Protein AF-A0A451AQ90-F1 (afdb_monomer_lite)

Organism: NCBI:txid2126344

InterPro domains:
  IPR009057 Homedomain-like superfamily [SSF46689] (11-51)
  IPR055247 Insertion element IS150 protein InsJ-like, helix-turn-helix domain [PF13518] (13-56)

Structure (mmCIF, N/CA/C/O backbone):
data_AF-A0A451AQ90-F1
#
_entry.id   AF-A0A451AQ90-F1
#
loop_
_atom_site.group_PDB
_atom_site.id
_atom_site.type_symbol
_atom_site.label_atom_id
_atom_site.label_alt_id
_atom_site.label_comp_id
_atom_site.label_asym_id
_atom_site.label_entity_id
_atom_site.label_seq_id
_atom_site.pdbx_PDB_ins_code
_atom_site.Cartn_x
_atom_site.Cartn_y
_atom_site.Cartn_z
_atom_site.occupancy
_atom_site.B_iso_or_equiv
_atom_site.auth_seq_id
_atom_site.auth_comp_id
_atom_site.auth_asym_id
_atom_site.auth_atom_id
_atom_site.pdbx_PDB_model_num
ATOM 1 N N . MET A 1 1 ? 6.671 -16.168 -5.152 1.00 64.44 1 MET A N 1
ATOM 2 C CA . MET A 1 1 ? 7.296 -14.847 -5.394 1.00 64.44 1 MET A CA 1
ATOM 3 C C . MET A 1 1 ? 6.213 -13.977 -6.013 1.00 64.44 1 MET A C 1
ATOM 5 O O . MET A 1 1 ? 5.681 -14.398 -7.023 1.00 64.44 1 MET A O 1
ATOM 9 N N . ILE A 1 2 ? 5.827 -12.857 -5.395 1.00 78.00 2 ILE A N 1
ATOM 10 C CA . ILE A 1 2 ? 4.754 -11.987 -5.922 1.00 78.00 2 ILE A CA 1
ATOM 11 C C . ILE A 1 2 ? 5.255 -11.282 -7.190 1.00 78.00 2 ILE A C 1
ATOM 13 O O . ILE A 1 2 ? 6.388 -10.778 -7.186 1.00 78.00 2 ILE A O 1
ATOM 17 N N . GLU A 1 3 ? 4.455 -11.260 -8.255 1.00 85.75 3 GLU A N 1
ATOM 18 C CA . GLU A 1 3 ? 4.834 -10.703 -9.557 1.00 85.75 3 GLU A CA 1
ATOM 19 C C . GLU A 1 3 ? 4.986 -9.167 -9.489 1.00 85.75 3 GLU A C 1
ATOM 21 O O . GLU A 1 3 ? 4.306 -8.519 -8.692 1.00 85.75 3 GLU A O 1
ATOM 26 N N . PRO A 1 4 ? 5.888 -8.523 -10.264 1.00 84.38 4 PRO A N 1
ATOM 27 C CA . PRO A 1 4 ? 6.058 -7.068 -10.214 1.00 84.38 4 PRO A CA 1
ATOM 28 C C . PRO A 1 4 ? 4.774 -6.264 -10.457 1.00 84.38 4 PRO A C 1
ATOM 30 O O . PRO A 1 4 ? 4.650 -5.170 -9.905 1.00 84.38 4 PRO A O 1
ATOM 33 N N . HIS A 1 5 ? 3.836 -6.791 -11.251 1.00 85.81 5 HIS A N 1
ATOM 34 C CA . HIS A 1 5 ? 2.522 -6.184 -11.458 1.00 85.81 5 HIS A CA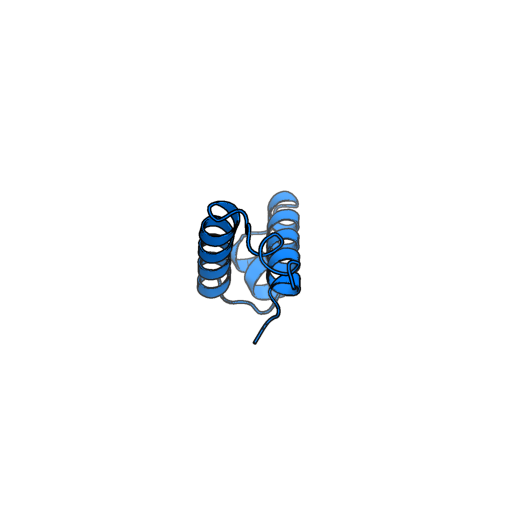 1
ATOM 35 C C . HIS A 1 5 ? 1.699 -6.178 -10.161 1.00 85.81 5 HIS A C 1
ATOM 37 O O . HIS A 1 5 ? 1.304 -5.109 -9.693 1.00 85.81 5 HIS A O 1
ATOM 43 N N . ASP A 1 6 ? 1.561 -7.335 -9.512 1.00 89.75 6 ASP A N 1
ATOM 44 C CA . ASP A 1 6 ? 0.840 -7.479 -8.242 1.00 89.75 6 ASP A CA 1
ATOM 45 C C . ASP A 1 6 ? 1.425 -6.593 -7.138 1.00 89.75 6 ASP A C 1
ATOM 47 O O . ASP A 1 6 ? 0.693 -6.024 -6.332 1.00 89.75 6 ASP A O 1
ATOM 51 N N . ARG A 1 7 ? 2.752 -6.401 -7.119 1.00 90.81 7 ARG A N 1
ATOM 52 C CA . ARG A 1 7 ? 3.403 -5.476 -6.170 1.00 90.81 7 ARG A CA 1
ATOM 53 C C . ARG A 1 7 ? 2.939 -4.035 -6.368 1.00 90.81 7 ARG A C 1
ATOM 55 O O . ARG A 1 7 ? 2.773 -3.318 -5.384 1.00 90.81 7 ARG A O 1
ATOM 62 N N . ARG A 1 8 ? 2.762 -3.590 -7.618 1.00 89.75 8 ARG A N 1
ATOM 63 C CA . ARG A 1 8 ? 2.267 -2.237 -7.929 1.00 89.75 8 ARG A CA 1
ATOM 64 C C . ARG A 1 8 ? 0.807 -2.096 -7.524 1.00 89.75 8 ARG A C 1
ATOM 66 O O . ARG A 1 8 ? 0.468 -1.101 -6.890 1.00 89.75 8 ARG A O 1
ATOM 73 N N . LEU A 1 9 ? -0.010 -3.105 -7.823 1.00 93.38 9 LEU A N 1
ATOM 74 C CA . LEU A 1 9 ? -1.413 -3.139 -7.418 1.00 93.38 9 LEU A CA 1
ATOM 75 C C . LEU A 1 9 ? -1.547 -3.080 -5.890 1.00 93.38 9 LEU A C 1
ATOM 77 O O . LEU A 1 9 ? -2.231 -2.204 -5.371 1.00 93.38 9 LEU A O 1
ATOM 81 N N . ALA A 1 10 ? -0.813 -3.925 -5.162 1.00 94.38 10 ALA A N 1
ATOM 82 C CA . ALA A 1 10 ? -0.802 -3.924 -3.701 1.00 94.38 10 ALA A CA 1
ATOM 83 C C . ALA A 1 10 ? -0.365 -2.566 -3.124 1.00 94.38 10 ALA A C 1
ATOM 85 O O . ALA A 1 10 ? -0.964 -2.069 -2.176 1.00 94.38 10 ALA A O 1
ATOM 86 N N .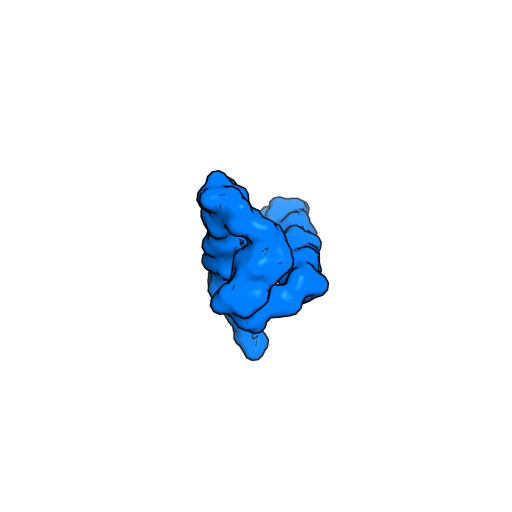 LEU A 1 11 ? 0.652 -1.921 -3.709 1.00 93.88 11 LEU A N 1
ATOM 87 C CA . LEU A 1 11 ? 1.070 -0.576 -3.300 1.00 93.88 11 LEU A CA 1
ATOM 88 C C . LEU A 1 11 ? -0.013 0.488 -3.536 1.00 93.88 11 LEU A C 1
ATOM 90 O O . LEU A 1 11 ? -0.119 1.407 -2.721 1.00 93.88 11 LEU A O 1
ATOM 94 N N . GLY A 1 12 ? -0.787 0.362 -4.619 1.00 95.06 12 GLY A N 1
ATOM 95 C CA . GLY A 1 12 ? -1.948 1.203 -4.914 1.00 95.06 12 GLY A CA 1
ATOM 96 C C . GLY A 1 12 ? -3.062 1.0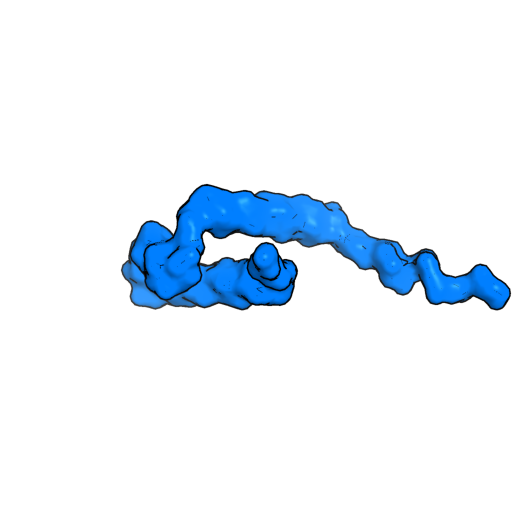18 -3.886 1.00 95.06 12 GLY A C 1
ATOM 97 O O . GLY A 1 12 ? -3.453 1.986 -3.242 1.00 95.06 12 GLY A O 1
ATOM 98 N N . LEU A 1 13 ? -3.461 -0.229 -3.626 1.00 96.19 13 LEU A N 1
ATOM 99 C CA . LEU A 1 13 ? -4.491 -0.568 -2.636 1.00 96.19 13 LEU A CA 1
ATOM 100 C C . LEU A 1 13 ? -4.127 -0.090 -1.223 1.00 96.19 13 LEU A C 1
ATOM 102 O O . LEU A 1 13 ? -4.965 0.459 -0.514 1.00 96.19 13 LEU A O 1
ATOM 106 N N . ILE A 1 14 ? -2.859 -0.237 -0.816 1.00 95.62 14 ILE A N 1
ATOM 107 C CA . ILE A 1 14 ? -2.378 0.289 0.474 1.00 95.62 14 ILE A CA 1
ATOM 108 C C . ILE A 1 14 ? -2.550 1.805 0.539 1.00 95.62 14 ILE A C 1
ATOM 110 O O . ILE A 1 14 ? -2.902 2.337 1.588 1.00 95.62 14 ILE A O 1
ATOM 114 N N . ARG A 1 15 ? -2.262 2.511 -0.557 1.00 95.44 15 ARG A N 1
ATOM 115 C CA . ARG A 1 15 ? -2.403 3.965 -0.612 1.00 95.44 15 ARG A CA 1
ATOM 116 C C . ARG A 1 15 ? -3.869 4.380 -0.539 1.00 95.44 15 ARG A C 1
ATOM 118 O O . ARG A 1 15 ? -4.186 5.222 0.289 1.00 95.44 15 ARG A O 1
ATOM 125 N N . GLU A 1 16 ? -4.740 3.753 -1.321 1.0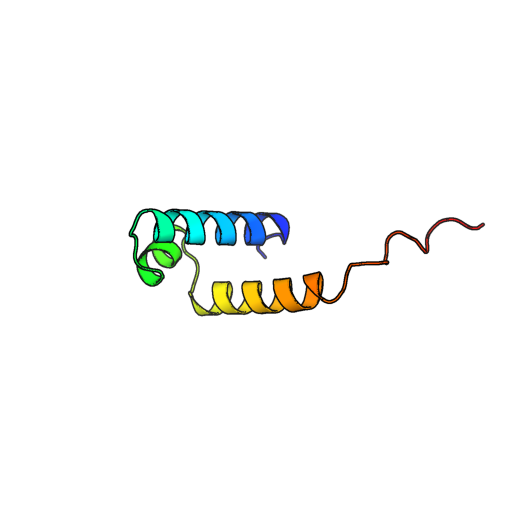0 97.06 16 GLU A N 1
ATOM 126 C CA . GLU A 1 16 ? -6.184 4.014 -1.291 1.00 97.06 16 GLU A CA 1
ATOM 127 C C . GLU A 1 16 ? -6.774 3.784 0.103 1.00 97.06 16 GLU A C 1
ATOM 129 O O . GLU A 1 16 ? -7.532 4.611 0.600 1.00 97.06 16 GLU A O 1
ATOM 134 N N . ALA A 1 17 ? -6.370 2.705 0.779 1.00 96.81 17 ALA A N 1
ATOM 135 C CA . ALA A 1 17 ? -6.805 2.434 2.144 1.00 96.81 17 ALA A CA 1
ATOM 136 C C . ALA A 1 17 ? -6.381 3.546 3.118 1.00 96.81 17 ALA A C 1
ATOM 138 O O . ALA A 1 17 ? -7.166 3.942 3.977 1.00 96.81 17 ALA A O 1
ATOM 139 N N . ILE A 1 18 ? -5.157 4.068 2.986 1.00 96.44 18 ILE A N 1
ATOM 140 C CA . ILE A 1 18 ? -4.660 5.173 3.822 1.00 96.44 18 ILE A CA 1
ATOM 141 C C . ILE A 1 18 ? -5.401 6.471 3.518 1.00 96.44 18 ILE A C 1
ATOM 143 O O . ILE A 1 18 ? -5.779 7.179 4.448 1.00 96.44 18 ILE A O 1
ATOM 147 N N . ASP A 1 19 ? -5.642 6.760 2.240 1.00 96.69 19 ASP A N 1
ATOM 148 C CA . ASP A 1 19 ? -6.400 7.934 1.806 1.00 96.69 19 ASP A CA 1
ATOM 149 C C . ASP A 1 19 ? -7.861 7.860 2.306 1.00 96.69 19 ASP A C 1
ATOM 151 O O . ASP A 1 19 ? -8.451 8.880 2.655 1.00 96.69 19 ASP A O 1
ATOM 155 N N . ALA A 1 20 ? -8.411 6.649 2.456 1.00 96.44 20 ALA A N 1
ATOM 156 C CA . ALA A 1 20 ? -9.699 6.382 3.102 1.00 96.44 20 ALA A CA 1
ATOM 157 C C . ALA A 1 20 ? -9.661 6.429 4.649 1.00 96.44 20 ALA A C 1
ATOM 159 O O . ALA A 1 20 ? -10.689 6.232 5.297 1.00 96.44 20 ALA A O 1
ATOM 160 N N . GLY A 1 21 ? -8.499 6.686 5.258 1.00 96.44 21 GLY A N 1
ATOM 161 C CA . GLY A 1 21 ? -8.325 6.846 6.705 1.00 96.44 21 GLY A CA 1
ATOM 162 C C . GLY A 1 21 ? -7.809 5.610 7.450 1.00 96.44 21 GLY A C 1
ATOM 163 O O . GLY A 1 21 ? -7.706 5.636 8.678 1.00 96.44 21 GLY A O 1
ATOM 164 N N . ALA A 1 22 ? -7.460 4.524 6.756 1.00 96.56 22 ALA A N 1
ATOM 165 C CA . ALA A 1 22 ? -6.849 3.365 7.397 1.00 96.56 22 ALA A CA 1
ATOM 166 C C . ALA A 1 22 ? -5.407 3.661 7.839 1.00 96.56 22 ALA A C 1
ATOM 168 O O . ALA A 1 22 ? -4.654 4.394 7.196 1.00 96.56 22 ALA A O 1
ATOM 169 N N . SER A 1 23 ? -4.968 3.021 8.925 1.00 96.88 23 SER A N 1
ATOM 170 C CA . SER A 1 23 ? -3.554 3.077 9.297 1.00 96.88 23 SER A CA 1
ATOM 171 C C . SER A 1 23 ? -2.708 2.248 8.325 1.00 96.88 23 SER A C 1
ATOM 173 O O . SER A 1 23 ? -3.129 1.186 7.863 1.00 96.88 23 SER A O 1
ATOM 175 N N . TYR A 1 24 ? -1.473 2.691 8.063 1.00 94.44 24 TYR A N 1
ATOM 176 C CA . TYR A 1 24 ? -0.525 1.965 7.204 1.00 94.44 24 TYR A CA 1
ATOM 177 C C . TYR A 1 24 ? -0.347 0.502 7.637 1.0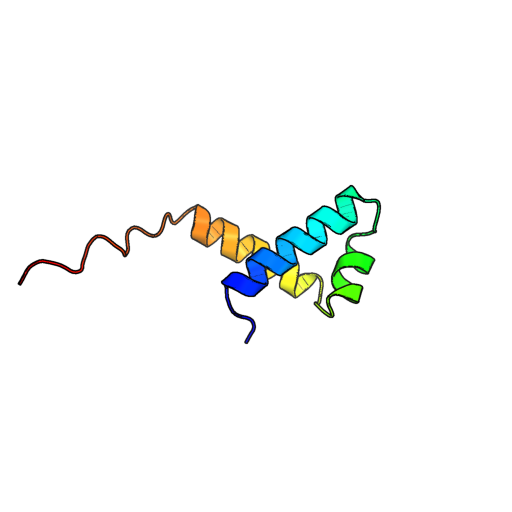0 94.44 24 TYR A C 1
ATOM 179 O O . TYR A 1 24 ? -0.377 -0.400 6.801 1.00 94.44 24 TYR A O 1
ATOM 187 N N . LYS A 1 25 ? -0.227 0.266 8.951 1.00 95.69 25 LYS A N 1
ATOM 188 C CA . LYS A 1 25 ? -0.127 -1.077 9.531 1.00 95.69 25 LYS A CA 1
ATOM 189 C C . LYS A 1 25 ? -1.354 -1.921 9.187 1.00 95.69 25 LYS A C 1
ATOM 191 O O . LYS A 1 25 ? -1.198 -3.050 8.736 1.00 95.69 25 LYS A O 1
ATOM 196 N N . LYS A 1 26 ? -2.564 -1.368 9.348 1.00 96.19 26 LYS A N 1
ATOM 197 C CA . LYS A 1 26 ? -3.803 -2.105 9.079 1.00 96.19 26 LY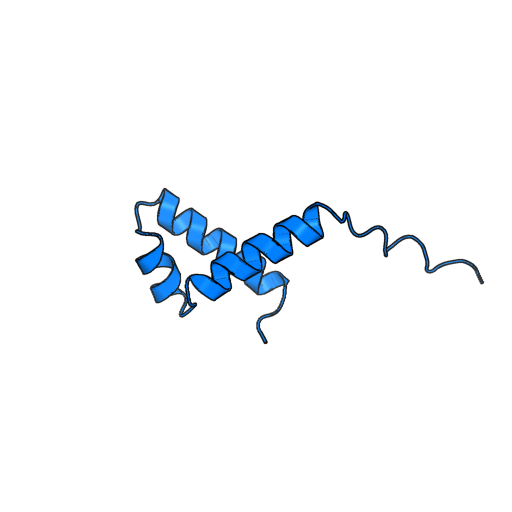S A CA 1
ATOM 198 C C . LYS A 1 26 ? -3.983 -2.418 7.594 1.00 96.19 26 LYS A C 1
ATOM 200 O O . LYS A 1 26 ? -4.402 -3.518 7.259 1.00 96.19 26 LYS A O 1
ATOM 205 N N . ALA A 1 27 ? -3.616 -1.485 6.718 1.00 96.75 27 ALA A N 1
ATOM 206 C CA . ALA A 1 27 ? -3.643 -1.695 5.274 1.00 96.75 27 ALA A CA 1
ATOM 207 C C . ALA A 1 27 ? -2.690 -2.822 4.830 1.00 96.75 27 ALA A C 1
ATOM 209 O O . ALA A 1 27 ? -3.059 -3.647 3.999 1.00 96.75 27 ALA A O 1
ATOM 210 N N . CYS A 1 28 ? -1.486 -2.892 5.411 1.00 95.94 28 CYS A N 1
ATOM 211 C CA . CYS A 1 28 ? -0.539 -3.980 5.142 1.00 95.94 28 CYS A CA 1
ATOM 212 C C . CYS A 1 28 ? -1.058 -5.332 5.670 1.00 95.94 28 CYS A C 1
ATOM 214 O O . CYS A 1 28 ? -0.987 -6.334 4.967 1.00 95.94 28 CYS A O 1
ATOM 216 N N . GLU A 1 29 ? -1.634 -5.339 6.875 1.00 95.25 29 GLU A N 1
ATOM 217 C CA . GLU A 1 29 ? -2.178 -6.536 7.531 1.00 95.25 29 GLU A CA 1
ATOM 218 C C . GLU A 1 29 ? -3.362 -7.148 6.758 1.00 95.25 29 GLU A C 1
ATOM 220 O O . GLU A 1 29 ? -3.436 -8.363 6.619 1.00 95.25 29 GLU A O 1
ATOM 225 N N . ILE A 1 30 ? -4.256 -6.325 6.194 1.00 94.31 30 ILE A N 1
ATOM 226 C CA . ILE A 1 30 ? -5.398 -6.794 5.380 1.00 94.31 30 ILE A CA 1
ATOM 227 C C . ILE A 1 30 ? -4.942 -7.476 4.084 1.00 94.31 30 ILE A C 1
ATOM 229 O O . ILE A 1 30 ? -5.582 -8.418 3.628 1.00 94.31 30 ILE A O 1
ATOM 233 N N . LEU A 1 31 ? -3.843 -7.008 3.491 1.00 91.75 31 LEU A N 1
ATOM 234 C CA . LEU A 1 31 ? -3.271 -7.590 2.274 1.00 91.75 31 LEU A CA 1
ATOM 235 C C . LEU A 1 31 ? -2.300 -8.746 2.560 1.00 91.75 31 LEU A C 1
ATOM 237 O O . LEU A 1 31 ? -1.615 -9.191 1.641 1.00 91.75 31 LEU A O 1
ATOM 241 N N . ASP A 1 32 ? -2.217 -9.192 3.818 1.00 94.44 32 ASP A N 1
ATOM 242 C CA . ASP A 1 32 ? -1.303 -10.235 4.295 1.00 94.44 32 ASP A CA 1
ATOM 243 C C . ASP A 1 32 ? 0.152 -9.998 3.852 1.00 94.44 32 ASP A C 1
ATOM 245 O O . ASP A 1 32 ? 0.872 -10.888 3.393 1.00 94.44 32 ASP A O 1
ATOM 249 N N . VAL A 1 33 ? 0.596 -8.740 3.944 1.00 92.75 33 VAL A N 1
ATOM 250 C CA . VAL A 1 33 ? 1.941 -8.343 3.536 1.00 92.75 33 VAL A CA 1
ATOM 251 C C . VAL A 1 33 ? 2.653 -7.601 4.659 1.00 92.75 33 VAL A C 1
ATOM 253 O O . VAL A 1 33 ? 2.121 -6.684 5.281 1.00 92.75 33 VAL A O 1
ATOM 256 N N . ASP A 1 34 ? 3.905 -7.972 4.914 1.00 93.50 34 ASP A N 1
ATOM 257 C CA . ASP A 1 34 ? 4.702 -7.307 5.942 1.00 93.50 34 ASP A CA 1
ATOM 258 C C . ASP A 1 34 ? 5.107 -5.883 5.518 1.00 93.50 34 ASP A C 1
ATOM 260 O O . ASP A 1 34 ? 5.509 -5.633 4.373 1.00 93.50 34 ASP A O 1
ATOM 264 N N . GLU A 1 35 ? 5.090 -4.943 6.465 1.00 94.44 35 GLU A N 1
ATOM 265 C CA . GLU A 1 35 ? 5.486 -3.551 6.227 1.00 94.44 35 GLU A CA 1
ATOM 266 C C . GLU A 1 35 ? 6.894 -3.429 5.623 1.00 94.44 35 GLU A C 1
ATOM 268 O O . GLU A 1 35 ? 7.149 -2.573 4.769 1.00 94.44 35 GLU A O 1
ATOM 273 N N . ARG A 1 36 ? 7.844 -4.275 6.043 1.00 94.81 36 ARG A N 1
ATOM 274 C CA . ARG A 1 36 ? 9.218 -4.264 5.519 1.00 94.81 36 ARG A CA 1
ATOM 275 C C . ARG A 1 36 ? 9.237 -4.679 4.055 1.00 94.81 36 ARG A C 1
ATOM 277 O O . ARG A 1 36 ? 9.996 -4.098 3.275 1.00 94.81 36 ARG A O 1
ATOM 284 N N . THR A 1 37 ? 8.388 -5.629 3.671 1.00 93.94 37 THR A N 1
ATOM 285 C CA . THR A 1 37 ? 8.228 -6.072 2.282 1.00 93.94 37 THR A CA 1
ATOM 286 C C . THR A 1 37 ? 7.691 -4.936 1.414 1.00 93.94 37 THR A C 1
ATOM 288 O O . THR A 1 37 ? 8.289 -4.624 0.382 1.00 93.94 37 THR A O 1
ATOM 291 N N . VAL A 1 38 ? 6.666 -4.221 1.880 1.00 93.44 38 VAL A N 1
ATOM 292 C CA . VAL A 1 38 ? 6.105 -3.048 1.185 1.00 93.44 38 VAL A CA 1
ATOM 293 C C . VAL A 1 38 ? 7.142 -1.931 1.046 1.00 93.44 38 VAL A C 1
ATOM 295 O O . VAL A 1 38 ? 7.318 -1.358 -0.033 1.00 93.44 38 VAL A O 1
ATOM 298 N N . ARG A 1 39 ? 7.895 -1.634 2.113 1.00 92.31 39 ARG A N 1
ATOM 299 C CA . ARG A 1 39 ? 8.991 -0.649 2.075 1.00 92.31 39 ARG A CA 1
ATOM 300 C C . ARG A 1 39 ? 10.079 -1.053 1.081 1.00 92.31 39 ARG A C 1
ATOM 302 O O . ARG A 1 39 ? 10.575 -0.199 0.346 1.00 92.31 39 ARG A O 1
ATOM 309 N N . ARG A 1 40 ? 10.445 -2.337 1.027 1.00 92.31 40 ARG A N 1
ATOM 310 C CA . ARG A 1 40 ? 11.408 -2.869 0.052 1.00 92.31 40 ARG A CA 1
ATOM 311 C C . ARG A 1 40 ? 10.892 -2.712 -1.377 1.00 92.31 40 ARG A C 1
ATOM 313 O O . ARG A 1 40 ? 11.653 -2.249 -2.222 1.00 92.31 40 ARG A O 1
ATOM 320 N N . TRP A 1 41 ? 9.627 -3.038 -1.642 1.00 92.38 41 TRP A N 1
ATOM 321 C CA . TRP A 1 41 ? 9.023 -2.852 -2.964 1.00 92.38 41 TRP A CA 1
ATOM 322 C C . TRP A 1 41 ? 9.018 -1.390 -3.388 1.00 92.38 41 TRP A C 1
ATOM 324 O O . TRP A 1 41 ? 9.403 -1.105 -4.512 1.00 92.38 41 TRP A O 1
ATOM 334 N N . ARG A 1 42 ? 8.706 -0.448 -2.487 1.00 88.31 42 ARG A N 1
ATOM 335 C CA . ARG A 1 42 ? 8.813 0.993 -2.786 1.00 88.31 42 ARG A CA 1
ATOM 336 C C . ARG A 1 42 ? 10.231 1.412 -3.177 1.00 88.31 42 ARG A C 1
ATOM 338 O O . ARG A 1 42 ? 10.392 2.220 -4.084 1.00 88.31 42 ARG A O 1
ATOM 345 N N . ARG A 1 43 ? 11.263 0.877 -2.511 1.00 88.81 43 ARG A N 1
ATOM 346 C CA . ARG A 1 43 ? 12.668 1.148 -2.877 1.00 88.81 43 ARG A CA 1
ATOM 347 C C . ARG A 1 43 ? 13.022 0.558 -4.238 1.00 88.81 43 ARG A C 1
ATOM 349 O O . ARG A 1 43 ? 13.676 1.231 -5.021 1.00 88.81 43 ARG A O 1
ATOM 356 N N . GLN A 1 44 ? 12.580 -0.670 -4.513 1.00 85.88 44 GLN A N 1
ATOM 357 C CA . GLN A 1 44 ? 12.776 -1.313 -5.815 1.00 85.88 44 GLN A CA 1
ATOM 358 C C . GLN A 1 44 ? 12.070 -0.535 -6.922 1.00 85.88 44 GLN A C 1
ATOM 360 O O . GLN A 1 44 ? 12.683 -0.295 -7.948 1.00 85.88 44 GLN A O 1
ATOM 365 N N . LEU A 1 45 ? 10.839 -0.075 -6.684 1.00 80.69 45 LEU A N 1
ATOM 366 C CA . LEU A 1 45 ? 10.097 0.733 -7.643 1.00 80.69 45 LEU A CA 1
ATOM 367 C C . LEU A 1 45 ? 10.822 2.045 -7.929 1.00 80.69 45 LEU A C 1
ATOM 369 O O . LEU A 1 45 ? 11.042 2.346 -9.080 1.00 80.69 45 LEU A O 1
ATOM 373 N N . ARG A 1 46 ? 11.307 2.766 -6.909 1.00 78.56 46 ARG A N 1
ATOM 374 C CA . ARG A 1 46 ? 12.098 3.996 -7.116 1.00 78.56 46 ARG A CA 1
ATOM 375 C C . ARG A 1 46 ? 13.416 3.750 -7.849 1.00 78.56 46 ARG A C 1
ATOM 377 O O . ARG A 1 46 ? 13.825 4.583 -8.647 1.00 78.56 46 ARG A O 1
ATOM 384 N N . ALA A 1 47 ? 14.083 2.632 -7.569 1.00 75.12 47 ALA A N 1
ATOM 385 C CA . ALA A 1 47 ? 15.298 2.248 -8.280 1.00 75.12 47 ALA A CA 1
ATOM 386 C C . ALA A 1 47 ? 15.004 1.869 -9.740 1.00 75.12 47 ALA A C 1
ATOM 388 O O . ALA A 1 47 ? 15.810 2.168 -10.606 1.00 75.12 47 ALA A O 1
ATOM 389 N N . THR A 1 48 ? 13.856 1.246 -10.015 1.00 66.00 48 THR A N 1
ATOM 390 C CA . THR A 1 48 ? 13.397 0.908 -11.368 1.00 66.00 48 THR A CA 1
ATOM 391 C C . THR A 1 48 ? 12.797 2.108 -12.106 1.00 66.00 48 THR A C 1
ATOM 393 O O . THR A 1 48 ? 13.019 2.226 -13.292 1.00 66.00 48 THR A O 1
ATOM 396 N N . ASP A 1 49 ? 12.098 3.030 -11.450 1.00 60.19 49 ASP A N 1
ATOM 397 C CA . ASP A 1 49 ? 11.560 4.251 -12.068 1.00 60.19 49 ASP A CA 1
ATOM 398 C C . ASP A 1 49 ? 12.681 5.267 -12.349 1.00 60.19 49 ASP A C 1
ATOM 400 O O . ASP A 1 49 ? 12.620 6.000 -13.327 1.00 60.19 49 ASP A O 1
ATOM 404 N N . GLY A 1 50 ? 13.745 5.288 -11.532 1.00 50.75 50 GLY A N 1
ATOM 405 C CA . GLY A 1 50 ? 14.984 6.021 -11.835 1.00 50.75 50 GLY A CA 1
ATOM 406 C C . GLY A 1 50 ? 15.860 5.343 -12.898 1.00 50.75 50 GLY A C 1
ATOM 407 O O . GLY A 1 50 ? 16.803 5.946 -13.404 1.00 50.75 50 GLY A O 1
ATOM 408 N N . LEU A 1 51 ? 15.540 4.097 -13.239 1.00 49.00 51 LEU A N 1
ATOM 409 C CA . LEU A 1 51 ? 16.084 3.353 -14.362 1.00 49.00 51 LEU A CA 1
ATOM 410 C C . LEU A 1 51 ? 14.948 3.155 -15.364 1.00 49.00 51 LEU A C 1
ATOM 412 O O . LEU A 1 51 ? 14.530 2.015 -15.552 1.00 49.00 51 LEU A O 1
ATOM 416 N N . GLU A 1 52 ? 14.425 4.231 -15.973 1.00 44.41 52 GLU A N 1
ATOM 417 C CA . GLU A 1 52 ? 13.588 4.098 -17.175 1.00 44.41 52 GLU A CA 1
ATOM 418 C C . GLU A 1 52 ? 14.208 3.006 -18.050 1.00 44.41 52 GLU A C 1
ATOM 420 O O . GLU A 1 52 ? 15.340 3.130 -18.532 1.00 44.41 52 GLU A O 1
ATOM 425 N N . ASP A 1 53 ? 13.516 1.869 -18.111 1.00 51.38 53 ASP A N 1
ATOM 426 C CA . ASP A 1 53 ? 14.050 0.621 -18.624 1.00 51.38 53 ASP A CA 1
ATOM 427 C C . ASP A 1 53 ? 14.160 0.786 -20.147 1.00 51.38 53 ASP A C 1
ATOM 429 O O . ASP A 1 53 ? 13.270 0.420 -20.909 1.00 51.38 53 ASP A O 1
ATOM 433 N N . ARG A 1 54 ? 15.275 1.367 -20.617 1.00 50.88 54 ARG A N 1
ATOM 434 C CA . ARG A 1 54 ? 15.671 1.454 -22.037 1.00 50.88 54 ARG A CA 1
ATOM 435 C C . ARG A 1 54 ? 16.040 0.088 -22.624 1.00 50.88 54 ARG A C 1
ATOM 437 O O . ARG A 1 54 ? 16.723 -0.010 -23.639 1.00 50.88 54 ARG A O 1
ATOM 444 N N . ARG A 1 55 ? 15.590 -1.007 -22.009 1.00 56.38 55 ARG A N 1
ATOM 445 C CA . ARG A 1 55 ? 15.855 -2.373 -22.463 1.00 56.38 55 ARG A CA 1
ATOM 446 C C . ARG A 1 55 ? 14.864 -2.846 -23.531 1.00 56.38 55 ARG A C 1
ATOM 448 O O . ARG A 1 55 ? 14.877 -4.022 -23.881 1.00 56.38 55 ARG A O 1
ATOM 455 N N . ARG A 1 56 ? 14.045 -1.938 -24.083 1.00 44.97 56 ARG A N 1
ATOM 456 C CA . ARG A 1 56 ? 13.216 -2.178 -25.277 1.00 44.97 56 ARG A CA 1
ATOM 457 C C . ARG A 1 56 ? 13.805 -1.620 -26.585 1.00 44.97 56 ARG A C 1
ATOM 459 O O . ARG A 1 56 ? 13.133 -1.696 -27.603 1.00 44.97 56 ARG A O 1
ATOM 466 N N . GLU A 1 57 ? 15.042 -1.113 -26.607 1.00 47.06 57 GLU A N 1
ATOM 467 C CA . GLU A 1 57 ? 15.649 -0.601 -27.858 1.00 47.06 57 GLU A CA 1
ATOM 468 C C . GLU A 1 57 ? 16.805 -1.447 -28.422 1.00 47.06 57 GLU A C 1
ATOM 470 O O . GLU A 1 57 ? 17.221 -1.232 -29.555 1.00 47.06 57 GLU A O 1
ATOM 475 N N . SER A 1 58 ? 17.278 -2.476 -27.714 1.00 47.22 58 SER A N 1
ATOM 476 C CA . SER A 1 58 ? 18.379 -3.330 -28.197 1.00 47.22 58 SER A CA 1
ATOM 477 C C . SER A 1 58 ? 17.894 -4.742 -28.516 1.00 47.22 58 SER A C 1
ATOM 479 O O . SER A 1 58 ? 18.225 -5.703 -27.827 1.00 47.22 58 SER A O 1
ATOM 481 N N . GLY A 1 59 ? 17.064 -4.869 -29.549 1.00 46.62 59 GLY A N 1
ATOM 482 C CA . GLY A 1 59 ? 16.523 -6.159 -29.978 1.00 46.62 59 GLY A CA 1
ATOM 483 C C . GLY A 1 59 ? 15.954 -6.129 -31.391 1.00 46.62 59 GLY A C 1
ATOM 484 O O . GLY A 1 59 ? 14.831 -6.572 -31.597 1.00 46.62 59 GLY A O 1
ATOM 485 N N . GLY A 1 60 ? 16.689 -5.571 -32.354 1.00 49.72 60 GLY A N 1
ATOM 486 C CA . GLY A 1 60 ? 16.206 -5.479 -33.732 1.00 49.72 60 GLY A CA 1
ATOM 487 C C . GLY A 1 60 ? 17.228 -4.935 -34.722 1.00 49.72 60 GLY A C 1
ATOM 488 O O . GLY A 1 60 ? 16.967 -3.930 -35.365 1.00 49.72 60 GLY A O 1
ATOM 489 N N . ALA A 1 61 ? 18.383 -5.585 -34.841 1.00 44.62 61 ALA A N 1
ATOM 490 C CA . ALA A 1 61 ? 19.230 -5.474 -36.027 1.00 44.62 61 ALA A CA 1
ATOM 491 C C . ALA A 1 61 ? 19.965 -6.809 -36.211 1.00 44.62 61 ALA A C 1
ATOM 493 O O . ALA A 1 61 ? 20.993 -7.064 -35.583 1.00 44.62 61 ALA A O 1
ATOM 494 N N . ARG A 1 62 ? 19.358 -7.696 -36.998 1.00 45.69 62 ARG A N 1
ATOM 495 C CA . ARG A 1 62 ? 20.075 -8.708 -37.774 1.00 45.69 62 ARG A CA 1
ATOM 496 C C . ARG A 1 62 ? 20.050 -8.257 -39.220 1.00 45.69 62 ARG A C 1
ATOM 498 O O . ARG A 1 62 ? 19.005 -7.686 -39.602 1.00 45.69 62 ARG A O 1
#

pLDDT: mean 81.5, std 18.78, range [44.41, 97.06]

Sequence (62 aa):
MIEPHDRRLALGLIREAIDAGASYKKACEILDVDERTVRRWRRQLRATDGLEDRRRESGGAR

Foldseek 3Di:
DDDLVVLVVLLVQLVVCVVVPDDSCVSCVVVVHDPVRNVVSVVVVVVVVVCVPPVVPPDDDD

Radius of gyration: 15.3 Å; chains: 1; bounding box: 30×23×47 Å

Secondary structure (DSSP, 8-state):
---HHHHHHHHHHHHHHHHTT--HHHHHHHTT--HHHHHHHHHHHHHHHSS---TTSSS---